Protein AF-A0A920SP16-F1 (afdb_monomer)

Nearest PDB structures (foldseek):
  5t0z-assembly1_D  TM=7.040E-01  e=1.305E-02  Geobacter metallireducens GS-15
  5t0z-assembly1_A  TM=6.574E-01  e=3.120E-02  Geobacter metallireducens GS-15
  8f6b-assembly1_B  TM=4.320E-01  e=1.115E-01  Mus musculus
  7a5c-assembly1_B  TM=3.341E-01  e=2.277E+00  Vibrio cholerae O1 biovar El Tor str. N16961

pLDDT: mean 74.63, std 11.26, range [37.47, 86.0]

Radius of gyration: 16.33 Å; Cα contacts (8 Å, |Δi|>4): 155; chains: 1; bounding box: 38×21×57 Å

Mean predicted aligned error: 9.68 Å

Foldseek 3Di:
DPPPPPPPPDPQQAEEEAQEAEDAPCRVVSVVVCVVVVVVVVVVSRHRYDPDDPCVCHDPDHDLVVCVVVRHQKYKYWYWYDDPPDPDIDIDIDIDGSPDD

Structure (mmCIF, N/CA/C/O backbone):
data_AF-A0A920SP16-F1
#
_entry.id   AF-A0A920SP16-F1
#
loop_
_atom_site.group_PDB
_atom_site.id
_atom_site.type_symbol
_atom_site.label_atom_id
_atom_site.label_alt_id
_atom_site.label_comp_id
_atom_site.label_asym_id
_atom_site.label_entity_id
_atom_site.label_seq_id
_atom_site.pdbx_PDB_ins_code
_atom_site.Cartn_x
_atom_site.Cartn_y
_atom_site.Cartn_z
_atom_site.occupancy
_atom_site.B_iso_or_equiv
_atom_site.auth_seq_id
_atom_site.auth_comp_id
_atom_site.auth_asym_id
_atom_site.auth_atom_id
_atom_site.pdbx_PDB_model_num
ATOM 1 N N . MET A 1 1 ? 13.364 9.287 39.420 1.00 37.47 1 MET A N 1
ATOM 2 C CA . MET A 1 1 ? 12.258 9.800 38.586 1.00 37.47 1 MET A CA 1
ATOM 3 C C . MET A 1 1 ? 12.328 9.085 37.248 1.00 37.47 1 MET A C 1
ATOM 5 O O . MET A 1 1 ? 13.097 9.504 36.397 1.00 37.47 1 MET A O 1
ATOM 9 N N . SER A 1 2 ? 11.632 7.957 37.083 1.00 55.16 2 SER A N 1
ATOM 10 C CA . SER A 1 2 ? 11.440 7.391 35.745 1.00 55.16 2 SER A CA 1
ATOM 11 C C . SER A 1 2 ? 10.271 8.137 35.122 1.00 55.16 2 SER A C 1
ATOM 13 O O . SER A 1 2 ? 9.158 8.093 35.647 1.00 55.16 2 SER A O 1
ATOM 15 N N . LEU A 1 3 ? 10.548 8.879 34.056 1.00 51.41 3 LEU A N 1
ATOM 16 C CA . LEU A 1 3 ? 9.524 9.492 33.231 1.00 51.41 3 LEU A CA 1
ATOM 17 C C . LEU A 1 3 ? 8.693 8.349 32.637 1.00 51.41 3 LEU A C 1
ATOM 19 O O . LEU A 1 3 ? 9.151 7.647 31.739 1.00 51.41 3 LEU A O 1
ATOM 23 N N . GLY A 1 4 ? 7.514 8.107 33.206 1.00 49.91 4 GLY A N 1
ATOM 24 C CA . GLY A 1 4 ? 6.525 7.225 32.610 1.00 49.91 4 GLY A CA 1
ATOM 25 C C . GLY A 1 4 ? 6.008 7.906 31.356 1.00 49.91 4 GLY A C 1
ATOM 26 O O . GLY A 1 4 ? 5.046 8.664 31.426 1.00 49.91 4 GLY A O 1
ATOM 27 N N . LEU A 1 5 ? 6.669 7.670 30.220 1.00 49.66 5 LEU A N 1
ATOM 28 C CA . LEU A 1 5 ? 6.002 7.761 28.932 1.00 49.66 5 LEU A CA 1
ATOM 29 C C . LEU A 1 5 ? 4.885 6.725 28.987 1.00 49.66 5 LEU A C 1
ATOM 31 O O . LEU A 1 5 ? 5.099 5.540 28.737 1.00 49.66 5 LEU A O 1
ATOM 35 N N . VAL A 1 6 ? 3.700 7.173 29.389 1.00 55.78 6 VAL A N 1
ATOM 36 C CA . VAL A 1 6 ? 2.467 6.480 29.053 1.00 55.78 6 VAL A CA 1
ATOM 37 C C . VAL A 1 6 ? 2.399 6.599 27.540 1.00 55.78 6 VAL A C 1
ATOM 39 O O . VAL A 1 6 ? 1.937 7.601 27.002 1.00 55.78 6 VAL A O 1
ATOM 42 N N . TYR A 1 7 ? 2.989 5.622 26.853 1.00 44.16 7 TYR A N 1
ATOM 43 C CA . TYR A 1 7 ? 2.642 5.342 25.475 1.00 44.16 7 TYR A CA 1
ATOM 44 C C . TYR A 1 7 ? 1.162 4.981 25.552 1.00 44.16 7 TYR A C 1
ATOM 46 O O . TYR A 1 7 ? 0.799 3.858 25.906 1.00 44.16 7 TYR A O 1
ATOM 54 N N . GLU A 1 8 ? 0.293 5.972 25.352 1.00 49.59 8 GLU A N 1
ATOM 55 C CA . GLU A 1 8 ? -1.064 5.679 24.938 1.00 49.59 8 GLU A CA 1
ATOM 56 C C . GLU A 1 8 ? -0.891 4.897 23.647 1.00 49.59 8 GLU A C 1
ATOM 58 O O . GLU A 1 8 ? -0.544 5.449 22.605 1.00 49.59 8 GLU A O 1
ATOM 63 N N . ASN A 1 9 ? -1.029 3.579 23.760 1.00 53.91 9 ASN A N 1
ATOM 64 C CA . ASN A 1 9 ? -1.063 2.658 22.643 1.00 53.91 9 ASN A CA 1
ATOM 65 C C . ASN A 1 9 ? -2.401 2.911 21.935 1.00 53.91 9 ASN A C 1
ATOM 67 O O . ASN A 1 9 ? -3.343 2.127 22.037 1.00 53.91 9 ASN A O 1
ATOM 71 N N . GLN A 1 10 ? -2.537 4.096 21.337 1.00 58.59 10 GLN A N 1
ATOM 72 C CA . GLN A 1 10 ? -3.652 4.406 20.468 1.00 58.59 10 GLN A CA 1
ATOM 73 C C . GLN A 1 10 ? -3.581 3.386 19.331 1.00 58.59 10 GLN A C 1
ATOM 75 O O . GLN A 1 10 ? -2.485 3.152 18.809 1.00 58.59 10 GLN A O 1
ATOM 80 N N . PRO A 1 11 ? -4.698 2.722 18.992 1.00 62.28 11 PRO A N 1
ATOM 81 C CA . PRO A 1 11 ? -4.700 1.749 17.913 1.00 62.28 11 PRO A CA 1
ATOM 82 C C . PRO A 1 11 ? -4.134 2.419 16.662 1.00 62.28 11 PRO A C 1
ATOM 84 O O . PRO A 1 11 ? -4.614 3.477 16.246 1.00 62.28 11 PRO A O 1
ATOM 87 N N . GLN A 1 12 ? -3.064 1.837 16.120 1.00 75.25 12 GLN A N 1
ATOM 88 C CA . GLN A 1 12 ? -2.423 2.365 14.928 1.00 75.25 12 GLN A CA 1
ATOM 89 C C . GLN A 1 12 ? -3.426 2.238 13.777 1.00 75.25 12 GLN A C 1
ATOM 91 O O . GLN A 1 12 ? -4.001 1.165 13.590 1.00 75.25 12 GLN A O 1
ATOM 96 N N . PRO A 1 13 ? -3.699 3.313 13.025 1.00 81.06 13 PRO A N 1
ATOM 97 C CA . PRO A 1 13 ? -4.644 3.237 11.925 1.00 81.06 13 PRO A CA 1
ATOM 98 C C . PRO A 1 13 ? -4.147 2.234 10.880 1.00 81.06 13 PRO A C 1
ATOM 100 O O . PRO A 1 13 ? -2.964 2.227 10.525 1.00 81.06 13 PRO A O 1
ATOM 103 N N . ALA A 1 14 ? -5.061 1.404 10.378 1.00 84.00 14 ALA A N 1
ATOM 104 C CA . ALA A 1 14 ? -4.741 0.422 9.354 1.00 84.00 14 ALA A CA 1
ATOM 105 C C . ALA A 1 14 ? -4.359 1.120 8.042 1.00 84.00 14 ALA A C 1
ATOM 107 O O . ALA A 1 14 ? -5.064 2.016 7.558 1.00 84.00 14 ALA A O 1
ATOM 108 N N . LEU A 1 15 ? -3.238 0.692 7.474 1.00 85.50 15 LEU A N 1
ATOM 109 C CA . LEU A 1 15 ? -2.644 1.236 6.265 1.00 85.50 15 LEU A CA 1
ATOM 110 C C . LEU A 1 15 ? -2.542 0.140 5.214 1.00 85.50 15 LEU A C 1
ATOM 112 O O . LEU A 1 15 ? -1.830 -0.846 5.388 1.00 85.50 15 LEU A O 1
ATOM 116 N N . ALA A 1 16 ? -3.218 0.342 4.094 1.00 86.00 16 ALA A N 1
ATOM 117 C CA . ALA A 1 16 ? -3.061 -0.493 2.921 1.00 86.00 16 ALA A CA 1
ATOM 118 C C . ALA A 1 16 ? -1.999 0.091 1.987 1.00 86.00 16 ALA A C 1
ATOM 120 O O . ALA A 1 16 ? -1.944 1.303 1.767 1.00 86.00 16 ALA A O 1
ATOM 121 N N . ILE A 1 17 ? -1.183 -0.782 1.405 1.00 84.12 17 ILE A N 1
ATOM 122 C CA . ILE A 1 17 ? -0.214 -0.423 0.370 1.00 84.12 17 ILE A CA 1
ATOM 123 C C . ILE A 1 17 ? -0.652 -1.127 -0.909 1.00 84.12 17 ILE A C 1
ATOM 125 O O . ILE A 1 17 ? -0.648 -2.354 -0.982 1.00 84.12 17 ILE A O 1
ATOM 129 N N . GLN A 1 18 ? -1.078 -0.358 -1.905 1.00 83.25 18 GLN A N 1
ATOM 130 C CA . GLN A 1 18 ? -1.288 -0.891 -3.243 1.00 83.25 18 GLN A CA 1
ATOM 131 C C . GLN A 1 18 ? 0.068 -1.141 -3.917 1.00 83.25 18 GLN A C 1
ATOM 133 O O . GLN A 1 18 ? 1.001 -0.364 -3.692 1.00 83.25 18 GLN A O 1
ATOM 138 N N . PRO A 1 19 ? 0.165 -2.174 -4.772 1.00 81.38 19 PRO A N 1
ATOM 139 C CA . PRO A 1 19 ? 1.337 -2.392 -5.603 1.00 81.38 19 PRO A CA 1
ATOM 140 C C . PRO A 1 19 ? 1.698 -1.135 -6.390 1.00 81.38 19 PRO A C 1
ATOM 142 O O . PRO A 1 19 ? 0.825 -0.484 -6.979 1.00 81.38 19 PRO A O 1
ATOM 145 N N . PHE A 1 20 ? 2.978 -0.786 -6.390 1.00 81.81 20 PHE A N 1
ATOM 146 C CA . PHE A 1 20 ? 3.463 0.365 -7.133 1.00 81.81 20 PHE A CA 1
ATOM 147 C C . PHE A 1 20 ? 3.524 0.010 -8.616 1.00 81.81 20 PHE A C 1
ATOM 149 O O . PHE A 1 20 ? 3.751 -1.131 -9.009 1.00 81.81 20 PHE A O 1
ATOM 156 N N . THR A 1 21 ? 3.323 1.001 -9.478 1.00 82.81 21 THR A N 1
ATOM 157 C CA . THR A 1 21 ? 3.395 0.781 -10.928 1.00 82.81 21 THR A CA 1
ATOM 158 C C . THR A 1 21 ? 4.662 1.394 -11.503 1.00 82.81 21 THR A C 1
ATOM 160 O O . THR A 1 21 ? 5.031 2.520 -11.180 1.00 82.81 21 THR A O 1
ATOM 163 N N . GLY A 1 22 ? 5.356 0.653 -12.364 1.00 81.00 22 GLY A N 1
ATOM 164 C CA . GLY A 1 22 ? 6.580 1.116 -13.011 1.00 81.00 22 GLY A CA 1
ATOM 165 C C . GLY A 1 22 ? 6.300 1.759 -14.366 1.00 81.00 22 GLY A C 1
ATOM 166 O O . GLY A 1 22 ? 5.633 1.166 -15.214 1.00 81.00 22 GLY A O 1
ATOM 167 N N . ARG A 1 23 ? 6.865 2.942 -14.619 1.00 79.31 23 ARG A N 1
ATOM 168 C CA . ARG A 1 23 ? 6.837 3.617 -15.925 1.00 79.31 23 ARG A CA 1
ATOM 169 C C . ARG A 1 23 ? 8.250 3.970 -16.388 1.00 79.31 23 ARG A C 1
ATOM 171 O O . ARG A 1 23 ? 9.173 4.087 -15.585 1.00 79.31 23 ARG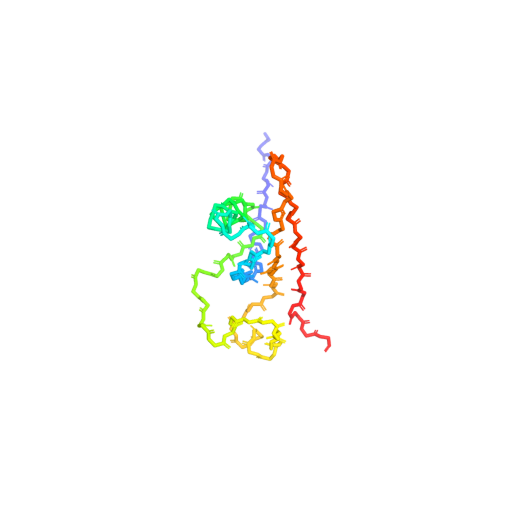 A O 1
ATOM 178 N N . PHE A 1 24 ? 8.434 4.113 -17.702 1.00 76.56 24 PHE A N 1
ATOM 179 C CA . PHE A 1 24 ? 9.700 4.537 -18.322 1.00 76.56 24 PHE A CA 1
ATOM 180 C C . PHE A 1 24 ? 10.926 3.689 -17.914 1.00 76.56 24 PHE A C 1
ATOM 182 O O . PHE A 1 24 ? 12.021 4.205 -17.727 1.00 76.56 24 PHE A O 1
ATOM 189 N N . GLY A 1 25 ? 10.756 2.368 -17.779 1.00 73.81 25 GLY A N 1
ATOM 190 C CA . GLY A 1 25 ? 11.836 1.465 -17.353 1.00 73.81 25 GLY A CA 1
ATOM 191 C C . GLY A 1 25 ? 12.029 1.374 -15.835 1.00 73.81 25 GLY A C 1
ATOM 192 O O . GLY A 1 25 ? 12.979 0.749 -15.388 1.00 73.81 25 GLY A O 1
ATOM 193 N N . GLY A 1 26 ? 11.127 1.957 -15.038 1.00 71.81 26 GLY A N 1
ATOM 194 C CA . GLY A 1 26 ? 11.103 1.811 -13.579 1.00 71.81 26 GLY A CA 1
ATOM 195 C C . GLY A 1 26 ? 10.518 0.488 -13.072 1.00 71.81 26 GLY A C 1
ATOM 196 O O . GLY A 1 26 ? 10.489 0.289 -11.867 1.00 71.81 26 GLY A O 1
ATOM 197 N N . ALA A 1 27 ? 10.052 -0.404 -13.957 1.00 76.00 27 ALA A N 1
ATOM 198 C CA . ALA A 1 27 ? 9.429 -1.678 -13.577 1.00 76.00 27 ALA A CA 1
ATOM 199 C C . ALA A 1 27 ? 10.376 -2.586 -12.778 1.00 76.00 27 ALA A C 1
ATOM 201 O O . ALA A 1 27 ? 9.957 -3.153 -11.779 1.00 76.00 27 ALA A O 1
ATOM 202 N N . ASP A 1 28 ? 11.658 -2.632 -13.147 1.00 77.38 28 ASP A N 1
ATOM 203 C CA . ASP A 1 28 ? 12.667 -3.439 -12.444 1.00 77.38 28 ASP A CA 1
ATOM 204 C C . ASP A 1 28 ? 12.976 -2.914 -11.028 1.00 77.38 28 ASP A C 1
ATOM 206 O O . ASP A 1 28 ? 13.594 -3.610 -10.232 1.00 77.38 28 ASP A O 1
ATOM 210 N N . LEU A 1 29 ? 12.560 -1.681 -10.710 1.00 78.06 29 LEU A N 1
ATOM 211 C CA . LEU A 1 29 ? 12.750 -1.047 -9.402 1.00 78.06 29 LEU A CA 1
ATOM 212 C C . LEU A 1 29 ? 11.495 -1.093 -8.526 1.00 78.06 29 LEU A C 1
ATOM 214 O O . LEU A 1 29 ? 11.572 -0.726 -7.356 1.00 78.06 29 LEU A O 1
ATOM 218 N N . VAL A 1 30 ? 10.343 -1.488 -9.077 1.00 80.75 30 VAL A N 1
ATOM 219 C CA . VAL A 1 30 ? 9.069 -1.532 -8.343 1.00 80.75 30 VAL A CA 1
ATOM 220 C C . VAL A 1 30 ? 9.177 -2.470 -7.147 1.00 80.75 30 VAL A C 1
ATOM 222 O O . VAL A 1 30 ? 8.856 -2.058 -6.036 1.00 80.75 30 VAL A O 1
ATOM 225 N N . ASP A 1 31 ? 9.713 -3.672 -7.359 1.00 80.88 31 ASP A N 1
ATOM 226 C CA . ASP A 1 31 ? 9.848 -4.686 -6.310 1.00 80.88 31 ASP A CA 1
ATOM 227 C C . ASP A 1 31 ? 10.766 -4.200 -5.172 1.00 80.88 31 ASP A C 1
ATOM 229 O O . ASP A 1 31 ? 10.442 -4.331 -3.990 1.00 80.88 31 ASP A O 1
ATOM 233 N N . ASP A 1 32 ? 11.893 -3.565 -5.514 1.00 82.69 32 ASP A N 1
ATOM 234 C CA . ASP A 1 32 ? 12.826 -3.005 -4.528 1.00 82.69 32 ASP A CA 1
ATOM 235 C C . ASP A 1 32 ? 12.186 -1.857 -3.732 1.00 82.69 32 ASP A C 1
ATOM 237 O O . ASP A 1 32 ? 12.335 -1.769 -2.509 1.00 82.69 32 ASP A O 1
ATOM 241 N N . VAL A 1 33 ? 11.448 -0.976 -4.413 1.00 81.81 33 VAL A N 1
ATOM 242 C CA . VAL A 1 33 ? 10.721 0.134 -3.787 1.00 81.81 33 VAL A CA 1
ATOM 243 C C . VAL A 1 33 ? 9.638 -0.387 -2.848 1.00 81.81 33 VAL A C 1
ATOM 245 O O . VAL A 1 33 ? 9.531 0.111 -1.728 1.00 81.81 33 VAL A O 1
ATOM 248 N N . GLU A 1 34 ? 8.868 -1.394 -3.256 1.00 81.88 34 GLU A N 1
ATOM 249 C CA . GLU A 1 34 ? 7.840 -2.026 -2.425 1.00 81.88 34 GLU A CA 1
ATOM 250 C C . GLU A 1 34 ? 8.423 -2.580 -1.129 1.00 81.88 34 GLU A C 1
ATOM 252 O O . GLU A 1 34 ? 7.896 -2.319 -0.043 1.00 81.88 34 GLU A O 1
ATOM 257 N N . VAL A 1 35 ? 9.554 -3.281 -1.223 1.00 83.44 35 VAL A N 1
ATOM 258 C CA . VAL A 1 35 ? 10.246 -3.834 -0.056 1.00 83.44 35 VAL A CA 1
ATOM 259 C C . VAL A 1 35 ? 10.753 -2.725 0.866 1.00 83.44 35 VAL A C 1
ATOM 261 O O . VAL A 1 35 ? 10.590 -2.820 2.085 1.00 83.44 35 VAL A O 1
ATOM 264 N N . ILE A 1 36 ? 11.355 -1.666 0.316 1.00 84.62 36 ILE A N 1
ATOM 265 C CA . ILE A 1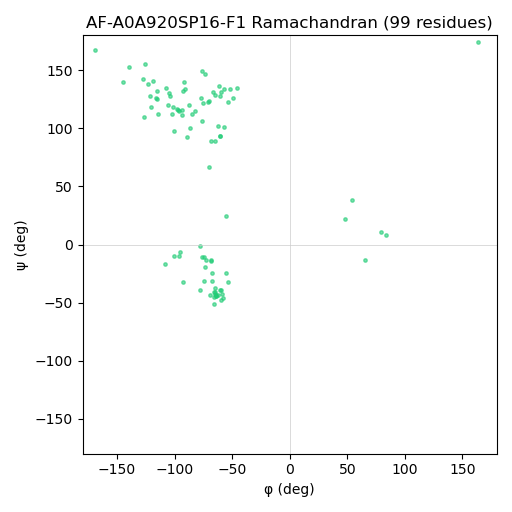 36 ? 11.879 -0.545 1.108 1.00 84.62 36 ILE A CA 1
ATOM 266 C C . ILE A 1 36 ? 10.740 0.202 1.804 1.00 84.62 36 ILE A C 1
ATOM 268 O O . ILE A 1 36 ? 10.798 0.397 3.017 1.00 84.62 36 ILE A O 1
ATOM 272 N N . VAL A 1 37 ? 9.700 0.586 1.062 1.00 81.75 37 VAL A N 1
ATOM 273 C CA . VAL A 1 37 ? 8.562 1.354 1.584 1.00 81.75 37 VAL A CA 1
ATOM 274 C C . VAL A 1 37 ? 7.770 0.526 2.592 1.00 81.75 37 VAL A C 1
ATOM 276 O O . VAL A 1 37 ? 7.479 1.009 3.685 1.00 81.75 37 VAL A O 1
ATOM 279 N N . GLY A 1 38 ? 7.480 -0.740 2.285 1.00 81.19 38 GLY A N 1
ATOM 280 C CA . GLY A 1 38 ? 6.794 -1.640 3.211 1.00 81.19 38 GLY A CA 1
ATOM 281 C C . GLY A 1 38 ? 7.573 -1.834 4.515 1.00 81.19 38 GLY A C 1
ATOM 282 O O . GLY A 1 38 ? 6.987 -1.845 5.600 1.00 81.19 38 GLY A O 1
ATOM 283 N N . ARG A 1 39 ? 8.906 -1.928 4.435 1.00 83.69 39 ARG A N 1
ATOM 284 C CA . ARG A 1 39 ? 9.772 -2.020 5.617 1.00 83.69 39 ARG A CA 1
ATOM 285 C C . ARG A 1 39 ? 9.819 -0.716 6.412 1.00 83.69 39 ARG A C 1
ATOM 287 O O . ARG A 1 39 ? 9.762 -0.768 7.636 1.00 83.69 39 ARG A O 1
ATOM 294 N N . ASP A 1 40 ? 9.934 0.427 5.746 1.00 84.62 40 ASP A N 1
ATOM 295 C CA . ASP A 1 40 ? 10.001 1.746 6.388 1.00 84.62 40 ASP A CA 1
ATOM 296 C C . ASP A 1 40 ? 8.703 2.090 7.135 1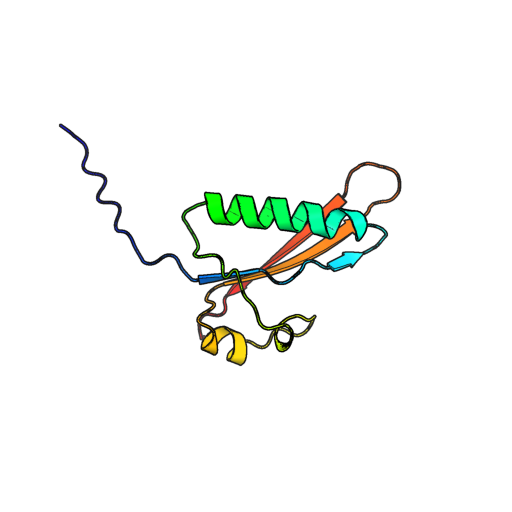.00 84.62 40 ASP A C 1
ATOM 298 O O . ASP A 1 40 ? 8.725 2.509 8.295 1.00 84.62 40 ASP A O 1
ATOM 302 N N . LEU A 1 41 ? 7.555 1.805 6.513 1.00 82.81 41 LEU A N 1
ATOM 303 C CA . LEU A 1 41 ? 6.241 2.010 7.120 1.00 82.81 41 LEU A CA 1
ATOM 304 C C . LEU A 1 41 ? 6.014 1.088 8.318 1.00 82.81 41 LEU A C 1
ATOM 306 O O . LEU A 1 41 ? 5.529 1.546 9.351 1.00 82.81 41 LEU A O 1
ATOM 310 N N . ARG A 1 42 ? 6.426 -0.182 8.220 1.00 80.81 42 ARG A N 1
ATOM 311 C CA . ARG A 1 42 ? 6.348 -1.119 9.350 1.00 80.81 42 ARG A CA 1
ATOM 312 C C . ARG A 1 42 ? 7.261 -0.703 10.503 1.00 80.81 42 ARG A C 1
ATOM 314 O O . ARG A 1 42 ? 6.875 -0.832 11.655 1.00 80.81 42 ARG A O 1
ATOM 321 N N . ASN A 1 43 ? 8.446 -0.176 10.201 1.00 82.56 43 ASN A N 1
ATOM 322 C CA . ASN A 1 43 ? 9.376 0.329 11.214 1.00 82.56 43 ASN A CA 1
ATOM 323 C C . ASN A 1 43 ? 8.933 1.659 11.841 1.00 82.56 43 ASN A C 1
ATOM 325 O O . ASN A 1 43 ? 9.517 2.079 12.837 1.00 82.56 43 ASN A O 1
ATOM 329 N N . SER A 1 44 ? 7.947 2.349 11.261 1.00 76.38 44 SER A N 1
ATOM 330 C CA . SER A 1 44 ? 7.504 3.648 11.765 1.00 76.38 44 SER A CA 1
ATOM 331 C C . SER A 1 44 ? 6.637 3.556 13.028 1.00 76.38 44 SER A C 1
ATOM 333 O O . SER A 1 44 ? 6.378 4.607 13.608 1.00 76.38 44 SER A O 1
ATOM 335 N N . ASP A 1 45 ? 6.174 2.364 13.447 1.00 71.25 45 ASP A N 1
ATOM 336 C CA . ASP A 1 45 ? 5.271 2.124 14.602 1.00 71.25 45 ASP A CA 1
ATOM 337 C C . ASP A 1 45 ? 4.028 3.047 14.635 1.00 71.25 45 ASP A C 1
ATOM 339 O O . ASP A 1 45 ? 3.417 3.297 15.675 1.00 71.25 45 ASP A O 1
ATOM 343 N N . ARG A 1 46 ? 3.658 3.605 13.478 1.00 77.81 46 ARG A N 1
ATOM 344 C CA . ARG A 1 46 ? 2.578 4.591 13.313 1.00 77.81 46 ARG A CA 1
ATOM 345 C C . ARG A 1 46 ? 1.353 4.018 12.618 1.00 77.81 46 ARG A C 1
ATOM 347 O O . ARG A 1 46 ? 0.300 4.646 12.665 1.00 77.81 46 ARG A O 1
ATOM 354 N N . PHE A 1 47 ? 1.499 2.877 11.953 1.00 82.75 47 PHE A N 1
ATOM 355 C CA . PHE A 1 47 ? 0.490 2.301 11.080 1.00 82.75 47 PHE A CA 1
ATOM 356 C C . PHE A 1 47 ? 0.518 0.781 11.172 1.00 82.75 47 PHE A C 1
ATOM 358 O O . PHE A 1 47 ? 1.587 0.171 11.137 1.00 82.75 47 PHE A O 1
ATOM 365 N N . GLU A 1 48 ? -0.662 0.171 11.183 1.00 84.12 48 GLU A N 1
ATOM 366 C CA . GLU A 1 48 ? -0.788 -1.273 11.023 1.00 84.12 48 GLU A CA 1
ATOM 367 C C . GLU A 1 48 ? -0.855 -1.592 9.524 1.00 84.12 48 GLU A C 1
ATOM 369 O O . GLU A 1 48 ? -1.880 -1.377 8.873 1.00 84.12 48 GLU A O 1
ATOM 374 N N . VAL A 1 49 ? 0.269 -2.030 8.947 1.00 82.81 49 VAL A N 1
ATOM 375 C CA . VAL A 1 49 ? 0.357 -2.339 7.512 1.00 82.81 49 VAL A CA 1
ATOM 376 C C . VAL A 1 49 ? -0.434 -3.609 7.203 1.00 82.81 49 VAL A C 1
ATOM 378 O O . VAL A 1 49 ? -0.154 -4.678 7.743 1.00 82.81 49 VAL A O 1
ATOM 381 N N . MET A 1 50 ? -1.404 -3.497 6.298 1.00 82.88 50 MET A N 1
ATOM 382 C CA . MET A 1 50 ? -2.197 -4.625 5.824 1.00 82.88 50 MET A CA 1
ATOM 383 C C . MET A 1 50 ? -1.386 -5.460 4.832 1.00 82.88 50 MET A C 1
ATOM 385 O O . MET A 1 50 ? -1.204 -5.071 3.681 1.00 82.88 50 MET A O 1
ATOM 389 N N . ASP A 1 51 ? -0.935 -6.630 5.277 1.00 70.25 51 ASP A N 1
ATOM 390 C CA . ASP A 1 51 ? -0.111 -7.547 4.476 1.00 70.25 51 ASP A CA 1
ATOM 391 C C . ASP A 1 51 ? -0.887 -8.280 3.369 1.00 70.25 51 ASP A C 1
ATOM 393 O O . ASP A 1 51 ? -0.297 -8.787 2.415 1.00 70.25 51 ASP A O 1
ATOM 397 N N . SER A 1 52 ? -2.216 -8.354 3.474 1.00 69.75 52 SER A N 1
ATOM 398 C CA . SER A 1 52 ? -3.055 -9.058 2.506 1.00 69.75 52 SER A CA 1
ATOM 399 C C . SER A 1 52 ? -4.167 -8.159 1.985 1.00 69.75 52 SER A C 1
ATOM 401 O O . SER A 1 52 ? -5.130 -7.864 2.696 1.00 69.75 52 SER A O 1
ATOM 403 N N . ILE A 1 53 ? -4.056 -7.775 0.718 1.00 75.25 53 ILE A N 1
ATOM 404 C CA . ILE A 1 53 ? -5.077 -7.021 -0.005 1.00 75.25 53 ILE A CA 1
ATOM 405 C C . ILE A 1 53 ? -5.591 -7.911 -1.144 1.00 75.25 53 ILE A C 1
ATOM 407 O O . ILE A 1 53 ? -4.793 -8.401 -1.945 1.00 75.25 53 ILE A O 1
ATOM 411 N N . PRO A 1 54 ? -6.910 -8.153 -1.242 1.00 76.00 54 PRO A N 1
ATOM 412 C CA . PRO A 1 54 ? -7.478 -8.892 -2.360 1.00 76.00 54 PRO A CA 1
ATOM 413 C C . PRO A 1 54 ? -7.133 -8.226 -3.697 1.00 76.00 54 PRO A C 1
ATOM 415 O O . PRO A 1 54 ? -7.333 -7.025 -3.860 1.00 76.00 54 PRO A O 1
ATOM 418 N N . ALA A 1 55 ? -6.702 -9.016 -4.685 1.00 69.81 55 ALA A N 1
ATOM 419 C CA . ALA A 1 55 ? -6.303 -8.513 -6.005 1.00 69.81 55 ALA A CA 1
ATOM 420 C C . ALA A 1 55 ? -7.391 -7.673 -6.708 1.00 69.81 55 ALA A C 1
ATOM 422 O O . ALA A 1 55 ? -7.074 -6.817 -7.521 1.00 69.81 55 ALA A O 1
ATOM 423 N N . GLY A 1 56 ? -8.671 -7.866 -6.365 1.00 71.88 56 GLY A N 1
ATOM 424 C CA . GLY A 1 56 ? -9.780 -7.052 -6.877 1.00 71.88 56 GLY A CA 1
ATOM 425 C C . GLY A 1 56 ? -9.808 -5.593 -6.395 1.00 71.88 56 GLY A C 1
ATOM 426 O O . GLY A 1 56 ? -10.552 -4.804 -6.965 1.00 71.88 56 GLY A O 1
ATOM 427 N N . LEU A 1 57 ? -9.024 -5.225 -5.374 1.00 74.06 57 LEU A N 1
ATOM 428 C CA . LEU A 1 57 ? -8.816 -3.831 -4.943 1.00 74.06 57 LEU A CA 1
ATOM 429 C C . LEU A 1 57 ? -7.564 -3.191 -5.543 1.00 74.06 57 LEU A C 1
ATOM 431 O O . LEU A 1 57 ? -7.300 -2.010 -5.310 1.00 74.06 57 LEU A O 1
ATOM 435 N N . VAL A 1 58 ? -6.753 -3.970 -6.253 1.00 75.69 58 VAL A N 1
ATOM 436 C CA . VAL A 1 58 ? -5.532 -3.484 -6.886 1.00 75.69 58 VAL A CA 1
ATOM 437 C C . VAL A 1 58 ? -5.891 -2.954 -8.269 1.00 75.69 58 VAL A C 1
ATOM 439 O O . VAL A 1 58 ? -6.397 -3.691 -9.112 1.00 75.69 58 VAL A O 1
ATOM 442 N N . GLY A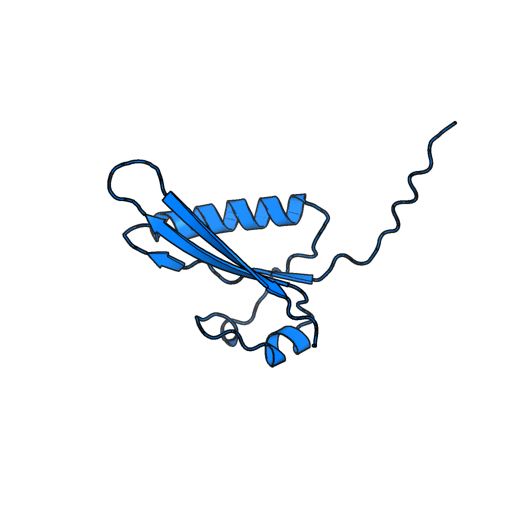 1 59 ? -5.630 -1.671 -8.504 1.00 72.31 59 GLY A N 1
ATOM 443 C CA . GLY A 1 59 ? -5.868 -1.032 -9.792 1.00 72.31 59 GLY A CA 1
ATOM 444 C C . GLY A 1 59 ? -5.882 0.489 -9.700 1.00 72.31 59 GLY A C 1
ATOM 445 O O . GLY A 1 59 ? -5.836 1.057 -8.610 1.00 72.31 59 GLY A O 1
ATOM 446 N N . ASP A 1 60 ? -5.984 1.134 -10.862 1.00 69.00 60 ASP A N 1
ATOM 447 C CA . ASP A 1 60 ? -5.957 2.598 -10.991 1.00 69.00 60 ASP A CA 1
ATOM 448 C C . ASP A 1 60 ? -7.188 3.282 -10.374 1.00 69.00 60 ASP A C 1
ATOM 450 O O . ASP A 1 60 ? -7.144 4.456 -10.007 1.00 69.00 60 ASP A O 1
ATOM 454 N N . VAL A 1 61 ? -8.307 2.557 -10.266 1.00 74.12 61 VAL A N 1
ATOM 455 C CA . VAL A 1 61 ? -9.546 3.067 -9.672 1.00 74.12 61 VAL A CA 1
ATOM 456 C C . VAL A 1 61 ? -9.614 2.648 -8.209 1.00 74.12 61 VAL A C 1
ATOM 458 O O . VAL A 1 61 ? -9.738 1.468 -7.887 1.00 74.12 61 VAL A O 1
ATOM 461 N N . VAL A 1 62 ? -9.574 3.637 -7.319 1.00 80.50 62 VAL A N 1
ATOM 462 C CA . VAL A 1 62 ? -9.666 3.432 -5.872 1.00 80.50 62 VAL A CA 1
ATOM 463 C C . VAL A 1 62 ? -11.136 3.358 -5.441 1.00 80.50 62 VAL A C 1
ATOM 465 O O . VAL A 1 62 ? -11.852 4.358 -5.482 1.00 80.50 62 VAL A O 1
ATOM 468 N N . ASP A 1 63 ? -11.591 2.180 -5.000 1.00 83.31 63 ASP A N 1
ATOM 469 C CA . ASP A 1 63 ? -12.943 1.990 -4.451 1.00 83.31 63 ASP A CA 1
ATOM 470 C C . ASP A 1 63 ? -12.975 2.232 -2.935 1.00 83.31 63 ASP A C 1
ATOM 472 O O . ASP A 1 63 ? -12.762 1.325 -2.126 1.00 83.31 63 ASP A O 1
ATOM 476 N N . TYR A 1 64 ? -13.284 3.468 -2.546 1.00 80.62 64 TYR A N 1
ATOM 477 C CA . TYR A 1 64 ? -13.393 3.887 -1.145 1.00 80.62 64 TYR A CA 1
ATOM 478 C C . TYR A 1 64 ? -14.345 3.020 -0.310 1.00 80.62 64 TYR A C 1
ATOM 480 O O . TYR A 1 64 ? -14.118 2.829 0.881 1.00 80.62 64 TYR A O 1
ATOM 488 N N . THR A 1 65 ? -15.407 2.470 -0.910 1.00 82.31 65 THR A N 1
ATOM 489 C CA . THR A 1 65 ? -16.385 1.663 -0.165 1.00 82.31 65 THR A CA 1
ATOM 490 C C . THR A 1 65 ? -15.851 0.282 0.181 1.00 82.31 65 THR A C 1
ATOM 492 O O . THR A 1 65 ? -16.211 -0.284 1.214 1.00 82.31 65 THR A O 1
ATOM 495 N N . LEU A 1 66 ? -14.991 -0.269 -0.673 1.00 82.25 66 LEU A N 1
ATOM 496 C CA . LEU A 1 66 ? -14.384 -1.576 -0.470 1.00 82.25 66 LEU A CA 1
ATOM 497 C C . LEU A 1 66 ? -13.235 -1.483 0.541 1.00 82.25 66 LEU A C 1
ATOM 499 O O . LEU A 1 66 ? -13.127 -2.327 1.430 1.00 82.25 66 LEU A O 1
ATOM 503 N N . TRP A 1 67 ? -12.450 -0.409 0.472 1.00 83.88 67 TRP A N 1
ATOM 504 C CA . TRP A 1 67 ? -11.402 -0.111 1.447 1.00 83.88 67 TRP A CA 1
ATOM 505 C C . TRP A 1 67 ? -11.945 0.168 2.856 1.00 83.88 67 TRP A C 1
ATOM 507 O O . TRP A 1 67 ? -11.414 -0.382 3.820 1.00 83.88 67 TRP A O 1
ATOM 517 N N . ASP A 1 68 ? -13.054 0.907 2.977 1.00 81.88 68 ASP A N 1
ATOM 518 C CA . ASP A 1 68 ? -13.768 1.119 4.249 1.00 81.88 68 ASP A CA 1
ATOM 519 C C . ASP A 1 68 ? -14.222 -0.215 4.871 1.00 81.88 68 ASP A C 1
ATOM 521 O O . ASP A 1 68 ? -14.035 -0.457 6.062 1.00 81.88 68 ASP A O 1
ATOM 525 N N . ARG A 1 69 ? -14.743 -1.144 4.056 1.00 81.62 69 ARG A N 1
ATOM 526 C CA . ARG A 1 69 ? -15.152 -2.485 4.521 1.00 81.62 69 ARG A CA 1
ATOM 527 C C . ARG A 1 69 ? -13.986 -3.359 4.966 1.00 81.62 69 ARG A C 1
ATOM 529 O O . ARG A 1 69 ? -14.174 -4.206 5.835 1.00 81.62 69 ARG A O 1
ATOM 536 N N . LEU A 1 70 ? -12.816 -3.184 4.358 1.00 82.69 70 LEU A N 1
ATOM 537 C CA . LEU A 1 70 ? -11.584 -3.848 4.780 1.00 82.69 70 LEU A CA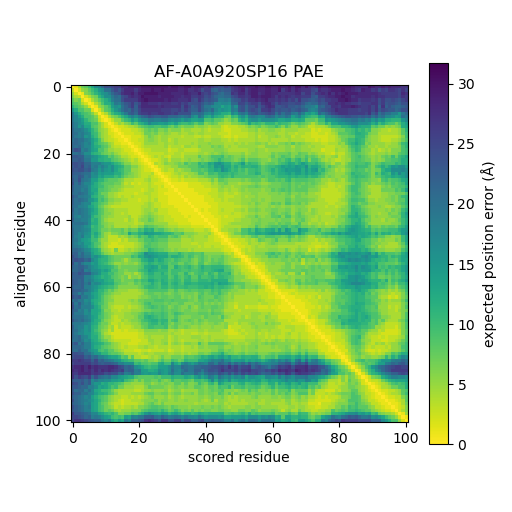 1
ATOM 538 C C . LEU A 1 70 ? -10.990 -3.246 6.058 1.00 82.69 70 LEU A C 1
ATOM 540 O O . LEU A 1 70 ? -10.079 -3.838 6.630 1.00 82.69 70 LEU A O 1
ATOM 544 N N . GLY A 1 71 ? -11.502 -2.098 6.509 1.00 79.88 71 GLY A N 1
ATOM 545 C CA . GLY A 1 71 ? -10.990 -1.380 7.669 1.00 79.88 71 GLY A CA 1
ATOM 546 C C . GLY A 1 71 ? -9.733 -0.562 7.380 1.00 79.88 71 GLY A C 1
ATOM 547 O O . GLY A 1 71 ? -9.117 -0.078 8.324 1.00 79.88 71 GLY A O 1
ATOM 548 N N . ALA A 1 72 ? -9.351 -0.384 6.110 1.00 82.06 72 ALA A N 1
ATOM 549 C CA . ALA A 1 72 ? -8.224 0.463 5.742 1.00 82.06 72 ALA A CA 1
ATOM 550 C C . ALA A 1 72 ? -8.591 1.934 5.978 1.00 82.06 72 ALA A C 1
ATOM 552 O O . ALA A 1 72 ? -9.568 2.431 5.424 1.00 82.06 72 ALA A O 1
ATOM 553 N N . VAL A 1 73 ? -7.797 2.638 6.787 1.00 84.50 73 VAL A N 1
ATOM 554 C CA . VAL A 1 73 ? -7.970 4.076 7.069 1.00 84.50 73 VAL A CA 1
ATOM 555 C C . VAL A 1 73 ? -7.132 4.915 6.112 1.00 84.50 73 VAL A C 1
ATOM 557 O O . VAL A 1 73 ? -7.526 6.016 5.722 1.00 84.50 73 VAL A O 1
ATOM 560 N N . TRP A 1 74 ? -5.991 4.374 5.703 1.00 85.12 74 TRP A N 1
ATOM 561 C CA . TRP A 1 74 ? -5.066 5.007 4.780 1.00 85.12 74 TRP A CA 1
ATOM 562 C C . TRP A 1 74 ? -4.739 4.062 3.635 1.00 85.12 74 TRP A C 1
ATOM 56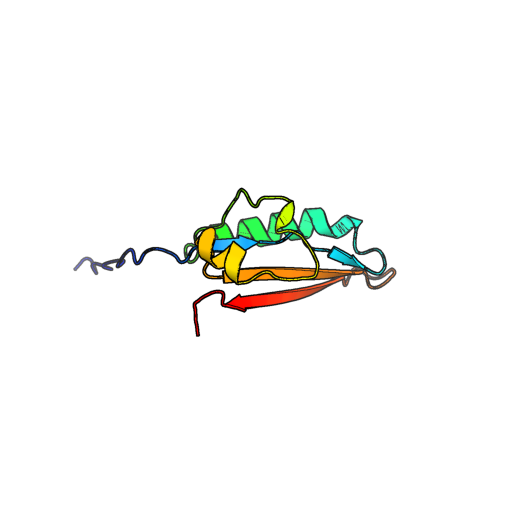4 O O . TRP A 1 74 ? -4.567 2.860 3.842 1.00 85.12 74 TRP A O 1
ATOM 574 N N . LEU A 1 75 ? -4.615 4.620 2.436 1.00 85.38 75 LEU A N 1
ATOM 575 C CA . LEU A 1 75 ? -4.109 3.917 1.266 1.00 85.38 75 LEU A CA 1
ATOM 576 C C . LEU A 1 75 ? -2.888 4.648 0.722 1.00 85.38 75 LEU A C 1
ATOM 578 O O . LEU A 1 75 ? -2.954 5.846 0.447 1.00 85.38 75 LEU A O 1
ATOM 582 N N . ILE A 1 76 ? -1.798 3.912 0.531 1.00 84.62 76 ILE A N 1
ATOM 583 C CA . ILE A 1 76 ? -0.638 4.365 -0.232 1.00 84.62 76 ILE A CA 1
ATOM 584 C C . ILE A 1 76 ? -0.665 3.684 -1.588 1.00 84.62 76 ILE A C 1
ATOM 586 O O . ILE A 1 76 ? -0.765 2.465 -1.688 1.00 84.62 76 ILE A O 1
ATOM 590 N N . THR A 1 77 ? -0.561 4.498 -2.626 1.00 84.44 77 THR A N 1
ATOM 591 C CA . THR A 1 77 ? -0.414 4.060 -4.010 1.00 84.44 77 THR A CA 1
ATOM 592 C C . THR A 1 77 ? 0.590 4.970 -4.697 1.00 84.44 77 THR A C 1
ATOM 594 O O . THR A 1 77 ? 0.781 6.119 -4.280 1.00 84.44 77 THR A O 1
ATOM 597 N N . GLY A 1 78 ? 1.276 4.480 -5.720 1.00 82.06 78 GLY A N 1
ATOM 598 C CA . GLY A 1 78 ? 2.337 5.260 -6.329 1.00 82.06 78 GLY A CA 1
ATOM 599 C C . GLY A 1 78 ? 2.858 4.711 -7.640 1.00 82.06 78 GLY A C 1
ATOM 600 O O . GLY A 1 78 ? 2.587 3.576 -8.036 1.00 82.06 78 GLY A O 1
ATOM 601 N N . GLN A 1 79 ? 3.632 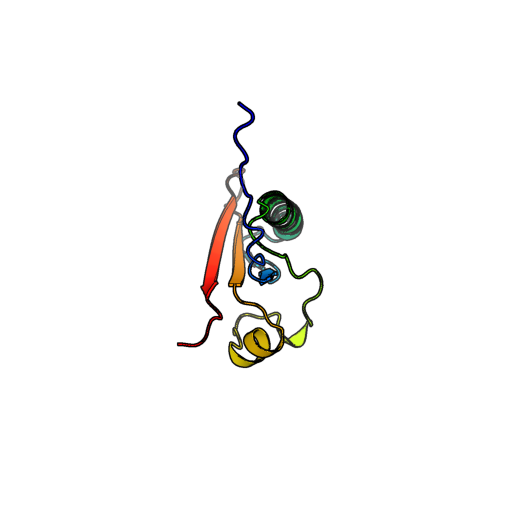5.559 -8.307 1.00 82.38 79 GLN A N 1
ATOM 602 C CA . GLN A 1 79 ? 4.314 5.222 -9.544 1.00 82.38 79 GLN A CA 1
ATOM 603 C C . GLN A 1 79 ? 5.817 5.440 -9.392 1.00 82.38 79 GLN A C 1
ATOM 605 O O . GLN A 1 79 ? 6.270 6.437 -8.820 1.00 82.38 79 GLN A O 1
ATOM 610 N N . VAL A 1 80 ? 6.578 4.493 -9.928 1.00 82.00 80 VAL A N 1
ATOM 611 C CA . VAL A 1 80 ? 8.030 4.548 -10.047 1.00 82.00 80 VAL A CA 1
ATOM 612 C C . VAL A 1 80 ? 8.360 4.910 -11.485 1.00 82.00 80 VAL A C 1
ATOM 614 O O . VAL A 1 80 ? 8.137 4.118 -12.401 1.00 82.00 80 VAL A O 1
ATOM 617 N N . GLU A 1 81 ? 8.906 6.100 -11.701 1.00 80.88 81 GLU A N 1
ATOM 618 C CA . GLU A 1 81 ? 9.364 6.520 -13.021 1.00 80.88 81 GLU A CA 1
ATOM 619 C C . GLU A 1 81 ? 10.883 6.381 -13.124 1.00 80.88 81 GLU A C 1
ATOM 621 O O . GLU A 1 81 ? 11.645 7.029 -12.397 1.00 80.88 81 GLU A O 1
ATOM 626 N N . GLY A 1 82 ? 11.331 5.532 -14.050 1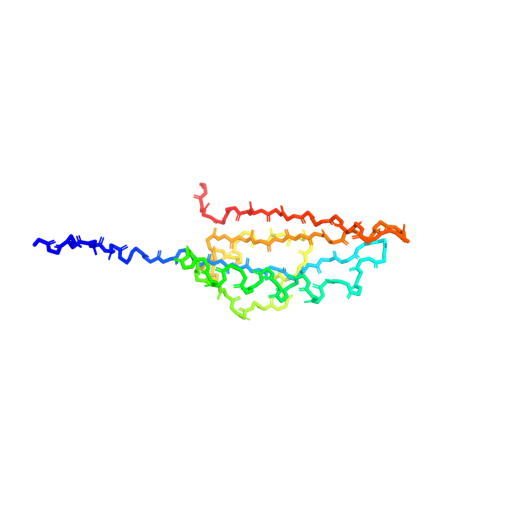.00 75.44 82 GLY A N 1
ATOM 627 C CA . GLY A 1 82 ? 12.740 5.432 -14.411 1.00 75.44 82 GLY A CA 1
ATOM 628 C C . GLY A 1 82 ? 13.151 6.623 -15.275 1.00 75.44 82 GLY A C 1
ATOM 629 O O . GLY A 1 82 ? 12.592 6.834 -16.351 1.00 75.44 82 GLY A O 1
ATOM 630 N N . GLN A 1 83 ? 14.140 7.406 -14.841 1.00 69.50 83 GLN A N 1
ATOM 631 C CA . GLN A 1 83 ? 14.743 8.417 -15.711 1.00 69.50 83 GLN A CA 1
ATOM 632 C C . GLN A 1 83 ? 15.970 7.807 -16.385 1.00 69.50 83 GLN A C 1
ATOM 634 O O . GLN A 1 83 ? 16.950 7.458 -15.737 1.00 69.50 83 GLN A O 1
ATOM 639 N N . GLY A 1 84 ? 15.889 7.597 -17.699 1.00 55.69 84 GLY A N 1
ATOM 640 C CA . GLY A 1 84 ? 16.871 6.822 -18.455 1.00 55.69 84 GLY A CA 1
ATOM 641 C C . GLY A 1 84 ? 18.342 7.154 -18.148 1.00 55.69 84 GLY A C 1
ATOM 642 O O . GLY A 1 84 ? 18.761 8.308 -18.134 1.00 55.69 84 GLY A O 1
ATOM 643 N N . ARG A 1 85 ? 19.133 6.085 -17.985 1.00 56.53 85 ARG A N 1
ATOM 644 C CA . ARG A 1 85 ? 20.609 6.011 -17.917 1.00 56.53 85 ARG A CA 1
ATOM 645 C C . ARG A 1 85 ? 21.304 6.686 -16.726 1.00 56.53 85 ARG A C 1
ATOM 647 O O . ARG A 1 85 ? 22.468 6.370 -16.486 1.00 56.53 85 ARG A O 1
ATOM 654 N N . VAL A 1 86 ? 20.631 7.529 -15.949 1.00 52.44 86 VAL A N 1
ATOM 655 C CA . VAL A 1 86 ? 21.163 8.081 -14.695 1.00 52.44 86 VAL A CA 1
ATOM 656 C C . VAL A 1 86 ? 20.296 7.565 -13.551 1.00 52.44 86 VAL A C 1
ATOM 658 O O . VAL A 1 86 ? 19.081 7.606 -13.632 1.00 52.44 86 VAL A O 1
ATOM 661 N N . ILE A 1 87 ? 20.940 7.058 -12.503 1.00 53.25 87 ILE A N 1
ATOM 662 C CA . ILE A 1 87 ? 20.426 6.446 -11.255 1.00 53.25 87 ILE A CA 1
ATOM 663 C C . ILE A 1 87 ? 19.446 7.311 -10.420 1.00 53.25 87 ILE A C 1
ATOM 665 O O . ILE A 1 87 ? 19.325 7.137 -9.212 1.00 53.25 87 ILE A O 1
ATOM 669 N N . SER A 1 88 ? 18.739 8.258 -11.030 1.00 57.69 88 SER A N 1
ATOM 670 C CA . SER A 1 88 ? 17.660 9.022 -10.414 1.00 57.69 88 SER A CA 1
ATOM 671 C C . SER A 1 88 ? 16.313 8.447 -10.844 1.00 57.69 88 SER A C 1
ATOM 673 O O . SER A 1 88 ? 15.802 8.777 -11.914 1.00 57.69 88 SER A O 1
ATOM 675 N N . SER A 1 89 ? 15.726 7.603 -10.005 1.00 65.88 89 SER A N 1
ATOM 676 C CA . SER A 1 89 ? 14.333 7.180 -10.164 1.00 65.88 89 SER A CA 1
ATOM 677 C C . SER A 1 89 ? 13.438 8.129 -9.382 1.00 65.88 89 SER A C 1
ATOM 679 O O . SER A 1 89 ? 13.747 8.483 -8.243 1.00 65.88 89 SER A O 1
ATOM 681 N N . PHE A 1 90 ? 12.354 8.585 -10.001 1.00 67.00 90 PHE A N 1
ATOM 682 C CA . PHE A 1 90 ? 11.385 9.446 -9.337 1.00 67.00 90 PHE A CA 1
ATOM 683 C C . PHE A 1 90 ? 10.272 8.572 -8.763 1.00 67.00 90 PHE A C 1
ATOM 685 O O . PHE A 1 90 ? 9.560 7.901 -9.508 1.00 67.00 90 PHE A O 1
ATOM 692 N N . LEU A 1 91 ? 10.151 8.560 -7.435 1.00 71.25 91 LEU A N 1
ATOM 693 C CA . LEU A 1 91 ? 9.059 7.893 -6.738 1.00 71.25 91 LEU A CA 1
ATOM 694 C C . LEU A 1 91 ? 7.983 8.924 -6.409 1.00 71.25 91 LEU A C 1
ATOM 696 O O . LEU A 1 91 ? 8.218 9.835 -5.614 1.00 71.25 91 LEU A O 1
ATOM 700 N N . SER A 1 92 ? 6.801 8.759 -6.992 1.00 76.00 92 SER A N 1
ATOM 701 C CA . SER A 1 92 ? 5.618 9.511 -6.588 1.00 76.00 92 SER A CA 1
ATOM 702 C C . SER A 1 92 ? 4.697 8.589 -5.808 1.00 76.00 92 SER A C 1
ATOM 704 O O . SER A 1 92 ? 4.258 7.568 -6.332 1.00 76.00 92 SER A O 1
ATOM 706 N N . PHE A 1 93 ? 4.408 8.939 -4.559 1.00 77.81 93 PHE A N 1
ATOM 707 C CA . PHE A 1 93 ? 3.410 8.258 -3.746 1.00 77.81 93 PHE A CA 1
ATOM 708 C C . PHE A 1 93 ? 2.316 9.245 -3.356 1.00 77.81 93 PHE A C 1
ATOM 710 O O . PHE A 1 93 ? 2.574 10.408 -3.046 1.00 77.81 93 PHE A O 1
ATOM 717 N N . THR A 1 94 ? 1.083 8.760 -3.373 1.00 80.81 94 THR A N 1
ATOM 718 C CA . THR A 1 94 ? -0.089 9.490 -2.909 1.00 80.81 94 THR A CA 1
ATOM 719 C C . THR A 1 94 ? -0.665 8.747 -1.718 1.00 80.81 94 THR A C 1
ATOM 721 O O . THR A 1 94 ? -0.942 7.551 -1.798 1.00 80.81 94 THR A O 1
ATOM 724 N N . MET A 1 95 ? -0.835 9.469 -0.612 1.00 80.75 95 MET A N 1
ATOM 725 C CA . MET A 1 95 ? -1.509 8.964 0.576 1.00 80.75 95 MET A CA 1
ATOM 726 C C . MET A 1 95 ? -2.955 9.455 0.562 1.00 80.75 95 MET A C 1
ATOM 728 O O . MET A 1 95 ? -3.214 10.658 0.604 1.00 80.75 95 MET A O 1
ATOM 732 N N . LEU A 1 96 ? -3.892 8.519 0.474 1.00 82.00 96 LEU A N 1
ATOM 733 C CA . LEU A 1 96 ? -5.324 8.783 0.429 1.00 82.00 96 LEU A CA 1
ATOM 734 C C . LEU A 1 96 ? -5.948 8.436 1.781 1.00 82.00 96 LEU A C 1
ATOM 736 O O . LEU A 1 96 ? -5.735 7.343 2.307 1.00 82.00 96 LEU A O 1
ATOM 740 N N . SER A 1 97 ? -6.735 9.365 2.328 1.00 82.75 97 SER A N 1
ATOM 741 C CA . SER A 1 97 ? -7.593 9.095 3.485 1.00 82.75 97 SER A CA 1
ATOM 742 C C . SER A 1 97 ? -8.829 8.327 3.030 1.00 82.75 97 SER A C 1
ATOM 744 O O . SER A 1 97 ? -9.542 8.780 2.134 1.00 82.75 97 SER A O 1
ATOM 746 N N . MET A 1 98 ? -9.086 7.190 3.668 1.00 81.38 98 MET A N 1
ATOM 747 C CA . MET A 1 98 ? -10.285 6.365 3.479 1.00 81.38 98 MET A CA 1
ATOM 748 C C . MET A 1 98 ? -11.368 6.660 4.523 1.00 81.38 98 MET A C 1
ATOM 750 O O . MET A 1 98 ? -12.492 6.179 4.398 1.00 81.38 98 MET A O 1
ATOM 754 N N . ALA A 1 99 ? -11.049 7.445 5.558 1.00 70.56 99 ALA A N 1
ATOM 755 C CA . ALA A 1 99 ? -12.009 7.810 6.590 1.00 70.56 99 ALA A CA 1
ATOM 756 C C . ALA A 1 99 ? -13.189 8.582 5.976 1.00 70.56 99 ALA A C 1
ATOM 758 O O . ALA A 1 99 ? -12.984 9.558 5.249 1.00 70.56 99 ALA A O 1
ATOM 759 N N . ARG A 1 100 ? -14.417 8.130 6.269 1.00 59.91 100 ARG A N 1
ATOM 760 C CA . ARG A 1 100 ? -15.663 8.738 5.782 1.00 59.91 100 ARG A CA 1
ATOM 761 C C . ARG A 1 100 ? -15.681 10.255 6.014 1.00 59.91 100 ARG A C 1
ATOM 763 O O . ARG A 1 100 ? -15.520 10.702 7.149 1.00 59.91 100 ARG A O 1
ATOM 770 N N . VAL A 1 101 ? -15.929 11.004 4.937 1.00 51.69 101 VAL A N 1
ATOM 771 C CA . VAL A 1 101 ? -16.437 12.389 4.969 1.00 51.69 101 VAL A CA 1
ATOM 772 C C . VAL A 1 101 ? -17.940 12.361 5.213 1.00 51.69 101 VAL A C 1
ATOM 774 O O . VAL A 1 101 ? -18.603 11.468 4.633 1.00 51.69 101 VAL A O 1
#

Solvent-accessible surface area (backbone atoms only — not comparable to full-atom values): 6085 Å² total; per-residue (Å²): 134,82,82,77,77,75,73,75,80,64,82,50,52,29,28,35,67,49,80,58,43,46,37,71,79,12,51,86,47,30,65,59,48,50,54,51,51,55,49,53,49,58,72,58,78,60,39,40,67,52,90,79,73,65,70,90,69,60,64,96,69,80,57,58,71,60,38,43,75,71,55,30,38,31,38,38,39,37,40,29,37,29,44,82,99,49,98,56,65,50,77,49,73,48,81,42,79,38,66,84,128

Secondary structure (DSSP, 8-state):
---------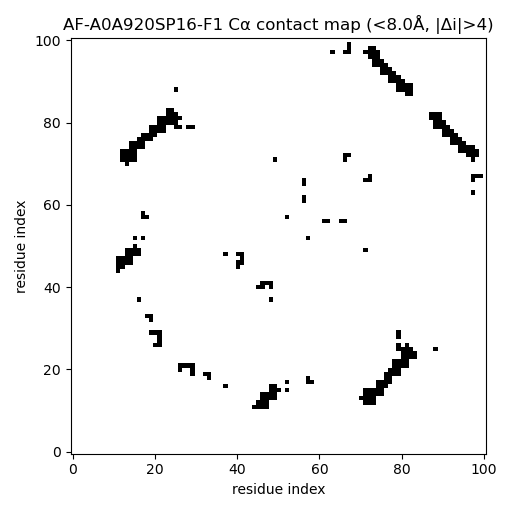PPPPEEEEPPPEEETT-HHHHHHHHHHHHHHHHHTTS-EEES---GGG-SSS--HHHHHHHT-SEEEEEEEEE-TTSS-EEEEEEEEE-S--

Sequence (101 aa):
MSLGLVYENQPQPALAIQPFTGRFGGADLVDDVEVIVGRDLRNSDRFEVMDSIPAGLVGDVVDYTLWDRLGAVWLITGQVEGQGRVISSFLSFTMLSMARV